Protein AF-A0A843UK05-F1 (afdb_monomer_lite)

Structure (mmCIF, N/CA/C/O backbone):
data_AF-A0A843UK05-F1
#
_entry.id   AF-A0A843UK05-F1
#
loop_
_atom_site.group_PDB
_atom_site.id
_atom_site.type_symbol
_atom_site.label_atom_id
_atom_site.label_alt_id
_atom_site.label_comp_id
_atom_site.label_asym_id
_atom_site.label_entity_id
_atom_site.label_seq_id
_atom_site.pdbx_PDB_ins_code
_atom_site.Cartn_x
_atom_site.Cartn_y
_atom_site.Cartn_z
_atom_site.occupancy
_atom_site.B_iso_or_equiv
_atom_site.auth_seq_id
_atom_site.auth_comp_id
_atom_site.auth_asym_id
_atom_site.auth_atom_id
_atom_site.pdbx_PDB_model_num
ATOM 1 N N . MET A 1 1 ? -60.526 6.766 34.328 1.00 61.69 1 MET A N 1
ATOM 2 C CA . MET A 1 1 ? -59.891 5.497 33.899 1.00 61.69 1 MET A CA 1
ATOM 3 C C . MET A 1 1 ? -59.114 5.640 32.586 1.00 61.69 1 MET A C 1
ATOM 5 O O . MET A 1 1 ? -57.981 5.193 32.553 1.00 61.69 1 MET A O 1
ATOM 9 N N . GLN A 1 2 ? -59.638 6.299 31.538 1.00 71.25 2 GLN A N 1
ATOM 10 C CA . GLN A 1 2 ? -58.939 6.424 30.237 1.00 71.25 2 GLN A CA 1
ATOM 11 C C . GLN A 1 2 ? -57.604 7.203 30.281 1.00 71.25 2 GLN A C 1
ATOM 13 O O . GLN A 1 2 ? -56.647 6.798 29.630 1.00 71.25 2 GLN A O 1
ATOM 18 N N . GLY A 1 3 ? -57.487 8.255 31.102 1.00 76.62 3 GLY A N 1
ATOM 19 C CA . GLY A 1 3 ? -56.251 9.055 31.182 1.00 76.62 3 GLY A CA 1
ATOM 20 C C . GLY A 1 3 ? -55.035 8.316 31.760 1.00 76.62 3 GLY A C 1
ATOM 21 O O . GLY A 1 3 ? -53.903 8.613 31.393 1.00 76.62 3 GLY A O 1
ATOM 22 N N . LEU A 1 4 ? -55.258 7.311 32.615 1.00 78.56 4 LEU A N 1
ATOM 23 C CA . LEU A 1 4 ? -54.174 6.512 33.202 1.00 78.56 4 LEU A CA 1
ATOM 24 C C . LEU A 1 4 ? -53.547 5.565 32.173 1.00 78.56 4 LEU A C 1
ATOM 26 O O . LEU A 1 4 ? -52.334 5.383 32.154 1.00 78.56 4 LEU A O 1
ATOM 30 N N . VAL A 1 5 ? -54.366 5.013 31.275 1.00 84.81 5 VAL A N 1
ATOM 31 C CA . VAL A 1 5 ? -53.900 4.107 30.217 1.00 84.81 5 VAL A CA 1
ATOM 32 C C . VAL A 1 5 ? -53.067 4.869 29.184 1.00 84.81 5 VAL A C 1
ATOM 34 O O . VAL A 1 5 ? -52.026 4.381 28.750 1.00 84.81 5 VAL A O 1
ATOM 37 N N . GLN A 1 6 ? -53.471 6.095 28.844 1.00 82.31 6 GLN A N 1
ATOM 38 C CA . GLN A 1 6 ? -52.724 6.938 27.912 1.00 8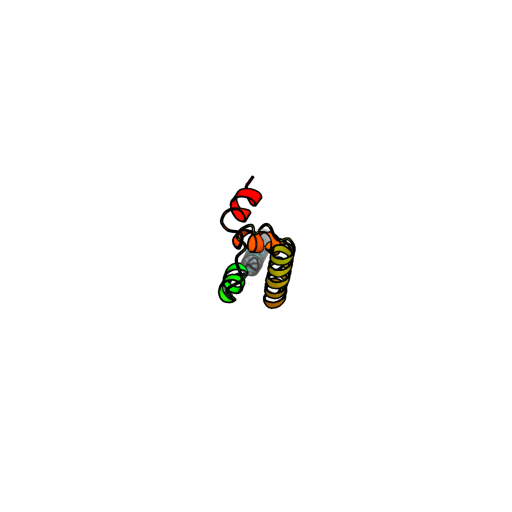2.31 6 GLN A CA 1
ATOM 39 C C . GLN A 1 6 ? -51.384 7.400 28.501 1.00 82.31 6 GLN A C 1
ATOM 41 O O . GLN A 1 6 ? -50.373 7.382 27.804 1.00 82.31 6 GLN A O 1
ATOM 46 N N . ALA A 1 7 ? -51.344 7.730 29.796 1.00 85.62 7 ALA A N 1
ATOM 47 C CA . ALA A 1 7 ? -50.099 8.070 30.482 1.00 85.62 7 ALA A CA 1
ATOM 48 C C . ALA A 1 7 ? -49.096 6.900 30.482 1.00 85.62 7 ALA A C 1
ATOM 50 O O . ALA A 1 7 ? -47.922 7.101 30.171 1.00 85.62 7 ALA A O 1
ATOM 51 N N . MET A 1 8 ? -49.558 5.672 30.747 1.00 89.19 8 MET A N 1
ATOM 52 C CA . MET A 1 8 ? -48.701 4.479 30.701 1.00 89.19 8 MET A CA 1
ATOM 53 C C . MET A 1 8 ? -48.180 4.182 29.291 1.00 89.19 8 MET A C 1
ATOM 55 O O . MET A 1 8 ? -47.010 3.833 29.134 1.00 89.19 8 MET A O 1
ATOM 59 N N . GLN A 1 9 ? -49.015 4.353 28.260 1.00 85.94 9 GLN A N 1
ATOM 60 C CA . GLN A 1 9 ? -48.582 4.192 26.870 1.00 85.94 9 GLN A CA 1
ATOM 61 C C . GLN A 1 9 ? -47.497 5.212 26.511 1.00 85.94 9 GLN A C 1
ATOM 63 O O . GLN A 1 9 ? -46.464 4.833 25.966 1.00 85.94 9 GLN A O 1
ATOM 68 N N . THR A 1 10 ? -47.673 6.488 26.857 1.00 89.38 10 THR A N 1
ATOM 69 C CA . THR A 1 10 ? -46.661 7.526 26.597 1.00 89.38 10 THR A CA 1
ATOM 70 C C . THR A 1 10 ? -45.348 7.247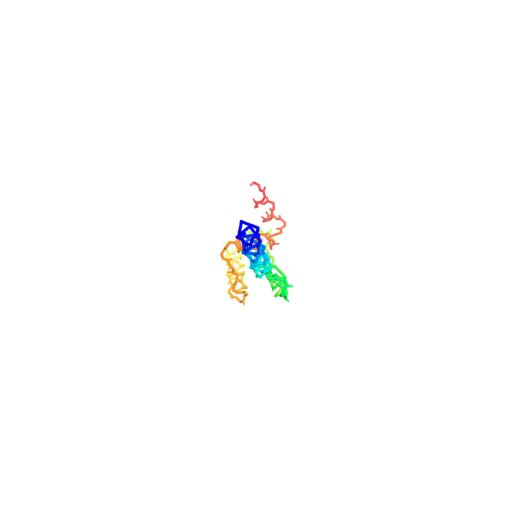 27.332 1.00 89.38 10 THR A C 1
ATOM 72 O O . THR A 1 10 ? -44.268 7.452 26.771 1.00 89.38 10 THR A O 1
ATOM 75 N N . GLN A 1 11 ? -45.417 6.723 28.559 1.00 91.19 11 GLN A N 1
ATOM 76 C CA . GLN A 1 11 ? -44.229 6.363 29.330 1.00 91.19 11 GLN A CA 1
ATOM 77 C C . GLN A 1 11 ? -43.460 5.195 28.691 1.00 91.19 11 GLN A C 1
ATOM 79 O O . GLN A 1 11 ? -42.239 5.276 28.560 1.00 91.19 11 GLN A O 1
ATOM 84 N N . ALA A 1 12 ? -44.158 4.151 28.235 1.00 90.50 12 ALA A N 1
ATOM 85 C CA . ALA A 1 12 ? -43.535 2.997 27.585 1.00 90.50 12 ALA A CA 1
ATOM 86 C C . ALA A 1 12 ? -42.824 3.376 26.272 1.00 90.50 12 ALA A C 1
ATOM 88 O O . ALA A 1 12 ? -41.686 2.968 26.046 1.00 90.50 12 ALA A O 1
ATOM 89 N N . HIS A 1 13 ? -43.452 4.211 25.435 1.00 90.06 13 HIS A N 1
ATOM 90 C CA . HIS A 1 13 ? -42.833 4.681 24.190 1.00 90.06 13 HIS A CA 1
ATOM 91 C C . HIS A 1 13 ? -41.602 5.557 24.450 1.00 90.06 13 HIS A C 1
ATOM 93 O O . HIS A 1 13 ? -40.580 5.391 23.789 1.00 90.06 13 HIS A O 1
ATOM 99 N N . THR A 1 14 ? -41.674 6.455 25.439 1.00 91.81 14 THR A N 1
ATOM 100 C CA . THR A 1 14 ? -40.534 7.308 25.816 1.00 91.81 14 THR A CA 1
ATOM 101 C C . THR A 1 14 ? -39.359 6.470 26.323 1.00 91.81 14 THR A C 1
ATOM 103 O O . THR A 1 14 ? -38.214 6.736 25.965 1.00 91.81 14 THR A O 1
ATOM 106 N N . GLN A 1 15 ? -39.630 5.426 27.113 1.00 91.38 15 GLN A N 1
ATOM 107 C CA . GLN A 1 15 ? -38.592 4.525 27.612 1.00 91.38 15 GLN A CA 1
ATOM 108 C C . GLN A 1 15 ? -37.928 3.728 26.481 1.00 91.38 15 GLN A C 1
ATOM 110 O O . GLN A 1 15 ? -36.702 3.658 26.432 1.00 91.38 15 GLN A O 1
ATOM 115 N N . ALA A 1 16 ? -38.716 3.194 25.542 1.00 91.50 16 ALA A N 1
ATOM 116 C CA . ALA A 1 16 ? -38.189 2.480 24.380 1.00 91.50 16 ALA A CA 1
ATOM 117 C C . ALA A 1 16 ? -37.327 3.386 23.481 1.00 91.50 16 ALA A C 1
ATOM 119 O O . ALA A 1 16 ? -36.255 2.977 23.038 1.00 91.50 16 ALA A O 1
ATOM 120 N N . ALA A 1 17 ? -37.751 4.634 23.255 1.00 90.56 17 ALA A N 1
ATOM 121 C CA . ALA A 1 17 ? -36.988 5.602 22.468 1.00 90.56 17 ALA A CA 1
ATOM 122 C C . ALA A 1 17 ? -35.649 5.971 23.132 1.00 90.56 17 ALA A C 1
ATOM 124 O O . ALA A 1 17 ? -34.622 6.046 22.456 1.00 90.56 17 ALA A O 1
ATOM 125 N N . LEU A 1 18 ? -35.643 6.146 24.458 1.00 91.88 18 LEU A N 1
ATOM 126 C CA . LEU A 1 18 ? -34.428 6.459 25.209 1.00 91.88 18 LEU A CA 1
ATOM 127 C C . LEU A 1 18 ? -33.429 5.292 25.183 1.00 91.88 18 LEU A C 1
ATOM 129 O O . LEU A 1 18 ? -32.227 5.510 25.040 1.00 91.88 18 LEU A O 1
ATOM 133 N N . GLN A 1 19 ? -33.928 4.055 25.270 1.00 89.56 19 GLN A N 1
ATOM 134 C CA . GLN A 1 19 ? -33.106 2.851 25.175 1.00 89.56 19 GLN A CA 1
ATOM 135 C C . GLN A 1 19 ? -32.496 2.693 23.776 1.00 89.56 19 GLN A C 1
ATOM 137 O O . GLN A 1 19 ? -31.282 2.538 23.666 1.00 89.56 19 GLN A O 1
ATOM 142 N N . ALA A 1 20 ? -33.289 2.882 22.717 1.00 87.06 20 ALA A N 1
ATOM 143 C CA . ALA A 1 20 ? -32.788 2.862 21.343 1.00 87.06 20 ALA A CA 1
ATOM 144 C C . ALA A 1 20 ? -31.723 3.949 21.085 1.00 87.06 20 ALA A C 1
ATOM 146 O O . ALA A 1 20 ? -30.758 3.710 20.362 1.00 87.06 20 ALA A O 1
ATOM 147 N N . GLN A 1 21 ? -31.847 5.135 21.698 1.00 86.06 21 GLN A N 1
ATOM 148 C CA . GLN A 1 21 ? -30.820 6.182 21.610 1.00 86.06 21 GLN A CA 1
ATOM 149 C C . GLN A 1 21 ? -29.521 5.834 22.351 1.00 86.06 21 GLN A C 1
ATOM 151 O O . GLN A 1 21 ? -28.455 6.268 21.912 1.00 86.06 21 GLN A O 1
ATOM 156 N N . LEU A 1 22 ? -29.587 5.094 23.462 1.00 84.38 22 LEU A N 1
ATOM 157 C CA . LEU A 1 22 ? -28.401 4.597 24.172 1.00 84.38 22 LEU A CA 1
ATOM 158 C C . LEU A 1 22 ? -27.692 3.516 23.353 1.00 84.38 22 LEU A C 1
ATOM 160 O O . LEU A 1 22 ? -26.473 3.557 23.219 1.00 84.38 22 LEU A O 1
ATOM 164 N N . GLU A 1 23 ? -28.452 2.596 22.760 1.00 80.81 23 GLU A N 1
ATOM 165 C CA . GLU A 1 23 ? -27.926 1.544 21.885 1.00 80.81 23 GLU A CA 1
ATOM 166 C C . GLU A 1 23 ? -27.304 2.136 20.613 1.00 80.81 23 GLU A C 1
ATOM 168 O O . GLU A 1 23 ? -26.195 1.763 20.244 1.00 80.81 23 GLU A O 1
ATOM 173 N N . ALA A 1 24 ? -27.943 3.135 19.994 1.00 75.31 24 ALA A N 1
ATOM 174 C CA . ALA A 1 24 ? -27.397 3.839 18.833 1.00 75.31 24 ALA A CA 1
ATOM 175 C C . ALA A 1 24 ? -26.109 4.626 19.148 1.00 75.31 24 ALA A C 1
ATOM 177 O O . ALA A 1 24 ? -25.243 4.742 18.285 1.00 75.31 24 ALA A O 1
ATOM 178 N N . GLN A 1 25 ? -25.964 5.151 20.371 1.00 67.12 25 GLN A N 1
ATOM 179 C CA . GLN A 1 25 ? -24.727 5.802 20.828 1.00 67.12 25 GLN A CA 1
ATOM 180 C C . GLN A 1 25 ? -23.637 4.797 21.222 1.00 67.12 25 GLN A C 1
ATOM 182 O O . GLN A 1 25 ? -22.457 5.071 21.021 1.00 67.12 25 GLN A O 1
ATOM 187 N N . ALA A 1 26 ? -24.012 3.639 21.770 1.00 68.38 26 ALA A N 1
ATOM 188 C CA . ALA A 1 26 ? -23.084 2.548 22.065 1.00 68.38 26 ALA A CA 1
ATOM 189 C C . ALA A 1 26 ? -22.570 1.875 20.782 1.00 68.38 26 ALA A C 1
ATOM 191 O O . ALA A 1 26 ? -21.440 1.390 20.742 1.00 68.38 26 ALA A O 1
ATOM 192 N N . GLN A 1 27 ? -23.370 1.908 19.717 1.00 60.53 27 GLN A N 1
ATOM 193 C CA . GLN A 1 27 ? -23.002 1.484 18.376 1.00 60.53 27 GLN A CA 1
ATOM 194 C C . GLN A 1 27 ? -22.227 2.590 17.642 1.00 60.53 27 GLN A C 1
ATOM 196 O O . GLN A 1 27 ? -22.565 2.976 16.523 1.00 60.53 27 GLN A O 1
ATOM 201 N N . VAL A 1 28 ? -21.155 3.102 18.251 1.00 58.69 28 VAL A N 1
ATOM 202 C CA . VAL A 1 28 ? -20.110 3.742 17.448 1.00 58.69 28 VAL A CA 1
ATOM 203 C C . VAL A 1 28 ? -19.596 2.673 16.479 1.00 58.69 28 VAL A C 1
ATOM 205 O O . VAL A 1 28 ? -19.197 1.596 16.936 1.00 58.69 28 VAL A O 1
ATOM 208 N N . PRO A 1 29 ? -19.626 2.888 15.148 1.00 52.47 29 PRO A N 1
ATOM 209 C CA . PRO A 1 29 ? -18.904 1.994 14.263 1.00 52.47 29 PRO A CA 1
ATOM 210 C C . PRO A 1 29 ? -17.470 1.980 14.776 1.00 52.47 29 PRO A C 1
ATOM 212 O O . PRO A 1 29 ? -16.897 3.043 15.020 1.00 52.47 29 PRO A O 1
ATOM 215 N N . ALA A 1 30 ? -16.939 0.782 15.019 1.00 53.19 30 ALA A N 1
ATOM 216 C CA . ALA A 1 30 ? -15.566 0.548 15.431 1.00 53.19 30 ALA A CA 1
ATOM 217 C C . ALA A 1 30 ? -14.623 1.025 14.317 1.00 53.19 30 ALA A C 1
ATOM 219 O O . ALA A 1 30 ? -14.063 0.251 13.553 1.00 53.19 30 ALA A O 1
ATOM 220 N N . GLN A 1 31 ? -14.520 2.333 14.161 1.00 55.19 31 GLN A N 1
ATOM 221 C CA . GLN A 1 31 ? -13.480 2.989 13.421 1.00 55.19 31 GLN A CA 1
ATOM 222 C C . GLN A 1 31 ? -12.380 3.182 14.459 1.00 55.19 31 GLN A C 1
ATOM 224 O O . GLN A 1 31 ? -12.535 3.937 15.421 1.00 55.19 31 GLN A O 1
ATOM 229 N N . ASP A 1 32 ? -11.334 2.386 14.303 1.00 51.97 32 ASP A N 1
ATOM 230 C CA . ASP A 1 32 ? -10.081 2.408 15.045 1.00 51.97 32 ASP A CA 1
ATOM 231 C C . ASP A 1 32 ? -9.505 3.840 15.087 1.00 51.97 32 ASP A C 1
ATOM 233 O O . ASP A 1 32 ? -8.800 4.261 14.182 1.00 51.97 32 ASP A O 1
ATOM 237 N N . HIS A 1 33 ? -9.856 4.636 16.103 1.00 56.69 33 HIS A N 1
ATOM 238 C CA . HIS A 1 33 ? -9.384 6.026 16.253 1.00 56.69 33 HIS A CA 1
ATOM 239 C C . HIS A 1 33 ? -8.414 6.209 17.431 1.00 56.69 33 HIS A C 1
ATOM 241 O O . HIS A 1 33 ? -8.177 7.328 17.880 1.00 56.69 33 HIS A O 1
ATOM 247 N N . GLY A 1 34 ? -7.849 5.120 17.959 1.00 61.97 34 GLY A N 1
ATOM 248 C CA . GLY A 1 34 ? -6.838 5.179 19.023 1.00 61.97 34 GLY A CA 1
ATOM 249 C C . GLY A 1 34 ? -5.423 4.797 18.580 1.00 61.97 34 GLY A C 1
ATOM 250 O O . GLY A 1 34 ? -4.465 5.099 19.291 1.00 61.97 34 GLY A O 1
ATOM 251 N N . GLY A 1 35 ? -5.282 4.115 17.439 1.00 72.12 35 GLY A N 1
ATOM 252 C CA . GLY A 1 35 ? -4.022 3.562 16.947 1.00 72.12 35 GLY A CA 1
ATOM 253 C C . GLY A 1 35 ? -3.536 4.218 15.650 1.00 72.12 35 GLY A C 1
ATOM 254 O O . GLY A 1 35 ? -4.322 4.833 14.935 1.00 72.12 35 GLY A O 1
ATOM 255 N N . PRO A 1 36 ? -2.233 4.103 15.326 1.00 81.12 36 PRO A N 1
ATOM 256 C CA . PRO A 1 36 ? -1.724 4.518 14.024 1.00 81.12 36 PRO A CA 1
ATOM 257 C C . PRO A 1 36 ? -2.331 3.640 12.926 1.00 81.12 36 PRO A C 1
ATOM 259 O O . PRO A 1 36 ? -2.291 2.409 13.022 1.00 81.12 36 PRO A O 1
ATOM 262 N N . SER A 1 37 ? -2.814 4.275 11.863 1.00 90.44 37 SER A N 1
ATOM 263 C CA . SER A 1 37 ? -3.371 3.622 10.677 1.00 90.44 37 SER A CA 1
ATOM 264 C C . SER A 1 37 ? -2.402 2.609 10.054 1.00 90.44 37 SER A C 1
ATOM 266 O O . SER A 1 37 ? -1.180 2.665 10.251 1.00 90.44 37 SER A O 1
ATOM 268 N N . THR A 1 38 ? -2.922 1.690 9.233 1.00 92.12 38 THR A N 1
ATOM 269 C CA . THR A 1 38 ? -2.102 0.726 8.477 1.00 92.12 38 THR A CA 1
ATOM 270 C C . THR A 1 38 ? -1.000 1.430 7.676 1.00 92.12 38 THR A C 1
ATOM 272 O O . THR A 1 38 ? 0.152 0.995 7.713 1.00 92.12 38 THR A O 1
ATOM 275 N N . MET A 1 39 ? -1.314 2.565 7.042 1.00 93.25 39 MET A N 1
ATOM 276 C CA . MET A 1 39 ? -0.352 3.396 6.309 1.00 93.25 39 MET A CA 1
ATOM 277 C C . MET A 1 39 ? 0.746 3.967 7.218 1.00 93.25 39 MET A C 1
ATOM 279 O O . MET A 1 39 ? 1.927 3.896 6.881 1.00 93.25 39 MET A O 1
ATOM 283 N N . GLU A 1 40 ? 0.398 4.517 8.383 1.00 93.44 40 GLU A N 1
ATOM 284 C CA . GLU A 1 40 ? 1.391 5.057 9.324 1.00 93.44 40 GLU A CA 1
ATOM 285 C C . GLU A 1 40 ? 2.312 3.962 9.867 1.00 93.44 40 GLU A C 1
ATOM 287 O O . GLU A 1 40 ? 3.531 4.142 9.949 1.00 93.44 40 GLU A O 1
ATOM 292 N N . ARG A 1 41 ? 1.748 2.792 10.187 1.00 93.88 41 ARG A N 1
ATOM 293 C CA . ARG A 1 41 ? 2.516 1.616 10.612 1.00 93.88 41 ARG A CA 1
ATOM 294 C C . ARG A 1 41 ? 3.450 1.136 9.505 1.00 93.88 41 ARG A C 1
ATOM 296 O O . ARG A 1 41 ? 4.597 0.810 9.800 1.00 93.88 41 ARG A O 1
ATOM 303 N N . PHE A 1 42 ? 2.979 1.133 8.258 1.00 94.50 42 PHE A N 1
ATOM 304 C CA . PHE A 1 42 ? 3.767 0.780 7.082 1.00 94.50 42 PHE A CA 1
ATOM 305 C C . PHE A 1 42 ? 4.938 1.747 6.878 1.00 94.50 42 PHE A C 1
ATOM 307 O O . PHE A 1 42 ? 6.088 1.316 6.890 1.00 94.50 42 PHE A O 1
ATOM 314 N N . LYS A 1 43 ? 4.676 3.058 6.813 1.00 92.94 43 LYS A N 1
ATOM 315 C CA . LYS A 1 43 ? 5.706 4.099 6.639 1.00 92.94 43 LYS A CA 1
ATOM 316 C C . LYS A 1 43 ? 6.763 4.094 7.738 1.00 92.94 43 LYS A C 1
ATOM 318 O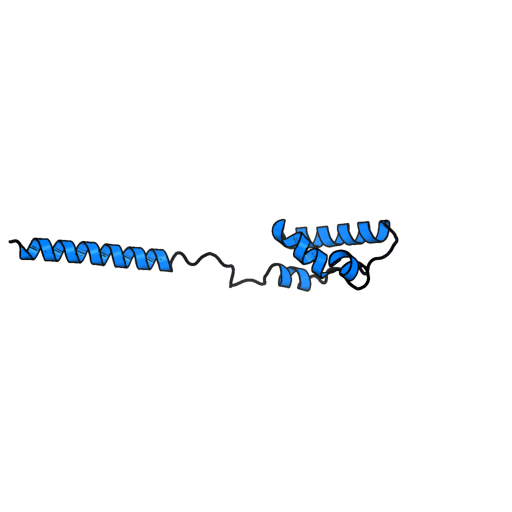 O . LYS A 1 43 ? 7.939 4.297 7.449 1.00 92.94 43 LYS A O 1
ATOM 323 N N . ARG A 1 44 ? 6.376 3.822 8.988 1.00 94.56 44 ARG A N 1
ATOM 324 C CA . ARG A 1 44 ? 7.311 3.754 10.123 1.00 94.56 44 ARG A CA 1
ATOM 325 C C . ARG A 1 44 ? 8.362 2.650 9.978 1.00 94.56 44 ARG A C 1
ATOM 327 O O . ARG A 1 44 ? 9.420 2.752 10.588 1.00 94.56 44 ARG A O 1
ATOM 334 N N . MET A 1 45 ? 8.093 1.616 9.181 1.00 93.12 45 MET A N 1
ATOM 335 C CA . MET A 1 45 ? 9.072 0.565 8.893 1.00 93.12 45 MET A CA 1
ATOM 336 C C . MET A 1 45 ? 10.033 0.918 7.751 1.00 93.12 45 MET A C 1
ATOM 338 O O . MET A 1 45 ? 10.934 0.130 7.483 1.00 93.12 45 MET A O 1
ATOM 342 N N . LEU A 1 46 ? 9.855 2.076 7.102 1.00 94.12 46 LEU A N 1
ATOM 343 C CA . LEU A 1 46 ? 10.670 2.543 5.975 1.00 94.12 46 LEU A CA 1
ATOM 344 C C . LEU A 1 46 ? 10.786 1.488 4.855 1.00 94.12 46 LEU A C 1
ATOM 346 O O . LEU A 1 46 ? 11.888 1.030 4.545 1.00 94.12 46 LEU A O 1
ATOM 350 N N . PRO A 1 47 ? 9.654 1.069 4.261 1.00 95.12 47 PRO A N 1
ATOM 351 C CA . PRO A 1 47 ? 9.651 0.095 3.176 1.00 95.12 47 PRO A CA 1
ATOM 352 C C . PRO A 1 47 ? 10.479 0.596 1.978 1.00 95.12 47 PRO A C 1
ATOM 354 O O . PRO A 1 47 ? 10.560 1.805 1.745 1.00 95.12 47 PRO A O 1
ATOM 357 N N . PRO A 1 48 ? 11.093 -0.311 1.197 1.00 96.75 48 PRO A N 1
ATOM 358 C CA . PRO A 1 48 ? 11.873 0.064 0.025 1.00 96.75 48 PRO A CA 1
ATOM 359 C C . PRO A 1 48 ? 10.968 0.579 -1.099 1.00 96.75 48 PRO A C 1
ATOM 361 O O . PRO A 1 48 ? 9.884 0.043 -1.335 1.00 96.75 48 PRO A O 1
ATOM 364 N N . SER A 1 49 ? 11.432 1.590 -1.830 1.00 97.00 49 SER A N 1
ATOM 365 C CA . SER A 1 49 ? 10.795 2.025 -3.073 1.00 97.00 49 SER A CA 1
ATOM 366 C C . SER A 1 49 ? 11.262 1.198 -4.272 1.00 97.00 49 SER A C 1
ATOM 368 O O . SER A 1 49 ? 12.335 0.596 -4.238 1.00 97.00 49 SER A O 1
ATOM 370 N N . PHE A 1 50 ? 10.457 1.186 -5.335 1.00 97.94 50 PHE A N 1
ATOM 371 C CA . PHE A 1 50 ? 10.806 0.599 -6.631 1.00 97.94 50 PHE A CA 1
ATOM 372 C C . PHE A 1 50 ? 10.643 1.645 -7.725 1.00 97.94 50 PHE A C 1
ATOM 374 O O . PHE A 1 50 ? 9.607 2.305 -7.804 1.00 97.94 50 PHE A O 1
ATOM 381 N N . LYS A 1 51 ? 11.671 1.822 -8.554 1.00 97.75 51 LYS A N 1
ATOM 382 C CA . LYS A 1 51 ? 11.737 2.896 -9.555 1.00 97.75 51 LYS A CA 1
ATOM 383 C C . LYS A 1 51 ? 11.375 2.428 -10.963 1.00 97.75 51 LYS A C 1
ATOM 385 O O . LYS A 1 51 ? 11.235 3.253 -11.865 1.00 97.75 51 LYS A O 1
ATOM 390 N N . GLY A 1 52 ? 11.223 1.120 -11.163 1.00 95.38 52 GLY A N 1
ATOM 391 C CA . GLY A 1 52 ? 10.940 0.511 -12.464 1.00 95.38 52 GLY A CA 1
ATOM 392 C C . GLY A 1 52 ? 12.189 -0.050 -13.135 1.00 95.38 52 GLY A C 1
ATOM 393 O O . GLY A 1 52 ? 12.374 0.105 -14.344 1.00 95.38 52 GLY A O 1
ATOM 394 N N . GLU A 1 53 ? 13.064 -0.658 -12.338 1.00 96.25 53 GLU A N 1
ATOM 395 C CA . GLU A 1 53 ? 14.260 -1.366 -12.763 1.00 96.25 53 GLU A CA 1
ATOM 396 C C . GLU A 1 53 ? 13.884 -2.474 -13.753 1.00 96.25 53 GLU A C 1
ATOM 398 O O . GLU A 1 53 ? 12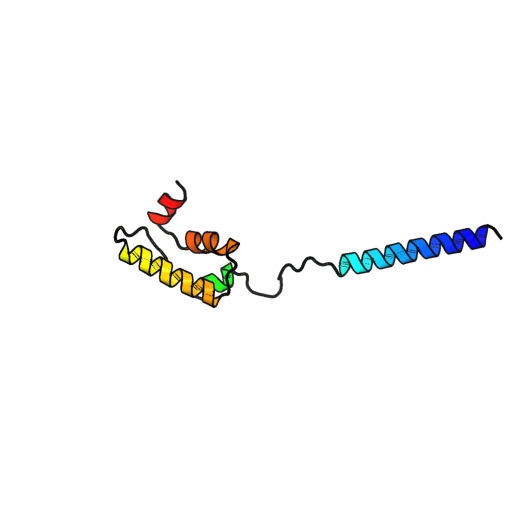.940 -3.232 -13.538 1.00 96.25 53 GLU A O 1
ATOM 403 N N . SER A 1 54 ? 14.630 -2.576 -14.854 1.00 92.44 54 SER A N 1
ATOM 404 C CA . SER A 1 54 ? 14.334 -3.533 -15.926 1.00 92.44 54 SER A CA 1
ATOM 405 C C . SER A 1 54 ? 14.742 -4.971 -15.603 1.00 92.44 54 SER A C 1
ATOM 407 O O . SER A 1 54 ? 14.376 -5.878 -16.344 1.00 92.44 54 SER A O 1
ATOM 409 N N . ASP A 1 55 ? 15.536 -5.179 -14.550 1.00 96.19 55 ASP A N 1
ATOM 410 C CA . ASP A 1 55 ? 15.945 -6.507 -14.096 1.00 96.19 55 ASP A CA 1
ATOM 411 C C . ASP A 1 55 ? 14.788 -7.180 -13.330 1.00 96.19 55 ASP A C 1
ATOM 413 O O . ASP A 1 55 ? 14.408 -6.700 -12.253 1.00 96.19 55 ASP A O 1
ATOM 417 N N . PRO A 1 56 ? 14.249 -8.311 -13.824 1.00 94.06 56 PRO A N 1
ATOM 418 C CA . PRO A 1 56 ? 13.182 -9.040 -13.144 1.00 94.06 56 PRO A CA 1
ATOM 419 C C . PRO A 1 56 ? 13.550 -9.486 -11.724 1.00 94.06 56 PRO A C 1
ATOM 421 O O . PRO A 1 56 ? 12.677 -9.569 -10.862 1.00 94.06 56 PRO A O 1
ATOM 424 N N . LEU A 1 57 ? 14.831 -9.754 -11.444 1.00 96.94 57 LEU A N 1
ATOM 425 C CA . LEU A 1 57 ? 15.278 -10.172 -10.114 1.00 96.94 57 LEU A CA 1
ATOM 426 C C . LEU A 1 57 ? 15.164 -9.041 -9.091 1.00 96.94 57 LEU A C 1
ATOM 428 O O . LEU A 1 57 ? 14.840 -9.302 -7.930 1.00 96.94 57 LEU A O 1
ATOM 432 N N . LEU A 1 58 ? 15.394 -7.794 -9.509 1.00 95.81 58 LEU A N 1
ATOM 433 C CA . LEU A 1 58 ? 15.221 -6.627 -8.644 1.00 95.81 58 LEU A CA 1
ATOM 434 C C . LEU A 1 58 ? 13.742 -6.404 -8.323 1.00 95.81 58 LEU A C 1
ATOM 436 O O . LEU A 1 58 ? 13.406 -6.199 -7.156 1.00 95.81 58 LEU A O 1
ATOM 440 N N . ALA A 1 59 ? 12.862 -6.544 -9.318 1.00 95.56 59 ALA A N 1
ATOM 441 C CA . ALA A 1 59 ? 11.417 -6.461 -9.118 1.00 95.56 59 ALA A CA 1
ATOM 442 C C . ALA A 1 59 ? 10.900 -7.557 -8.164 1.00 95.56 59 ALA A C 1
ATOM 444 O O . ALA A 1 59 ? 10.188 -7.264 -7.201 1.00 95.56 59 ALA A O 1
ATOM 445 N N . GLU A 1 60 ? 11.313 -8.814 -8.364 1.00 96.88 60 GLU A N 1
ATOM 446 C CA . GLU A 1 60 ? 10.941 -9.927 -7.478 1.00 96.88 60 GLU A CA 1
ATOM 447 C C . GLU A 1 60 ? 11.515 -9.763 -6.066 1.00 96.88 60 GLU A C 1
ATOM 449 O O . GLU A 1 60 ? 10.852 -10.071 -5.070 1.00 96.88 60 GLU A O 1
ATOM 454 N N . SER A 1 61 ? 12.742 -9.249 -5.947 1.00 97.69 61 SER A N 1
ATOM 455 C CA . SER A 1 61 ? 13.339 -8.961 -4.646 1.00 97.69 61 SER A CA 1
ATOM 456 C C . SER A 1 61 ? 12.575 -7.862 -3.911 1.00 97.69 61 SER A C 1
ATOM 458 O O . SER A 1 61 ? 12.245 -8.048 -2.740 1.00 97.69 61 SER A O 1
ATOM 460 N N . TRP A 1 62 ? 12.235 -6.763 -4.590 1.00 97.69 62 TRP A N 1
ATOM 461 C CA . TRP A 1 62 ? 11.427 -5.688 -4.018 1.00 97.69 62 TRP A CA 1
ATOM 462 C C . TRP A 1 62 ? 10.062 -6.199 -3.549 1.00 97.69 62 TRP A C 1
ATOM 464 O O . TRP A 1 62 ? 9.698 -6.005 -2.388 1.00 97.69 62 TRP A O 1
ATOM 474 N N . LYS A 1 63 ? 9.350 -6.947 -4.400 1.00 97.00 63 LYS A N 1
ATOM 475 C CA . LYS A 1 63 ? 8.058 -7.556 -4.060 1.00 97.00 63 LYS A CA 1
ATOM 476 C C . LYS A 1 63 ? 8.161 -8.439 -2.815 1.00 97.00 63 LYS A C 1
ATOM 478 O O . LYS A 1 63 ? 7.355 -8.314 -1.896 1.00 97.00 63 LYS A O 1
ATOM 483 N N . ARG A 1 64 ? 9.174 -9.311 -2.744 1.00 97.94 64 ARG A N 1
ATOM 484 C CA . ARG A 1 64 ? 9.396 -10.186 -1.582 1.00 97.94 64 ARG A CA 1
ATOM 485 C C . ARG A 1 64 ? 9.668 -9.394 -0.303 1.00 97.94 64 ARG A C 1
ATOM 487 O O . ARG A 1 64 ? 9.208 -9.813 0.760 1.00 97.94 64 ARG A O 1
ATOM 494 N N . GLU A 1 65 ? 10.414 -8.294 -0.381 1.00 97.44 65 GLU A N 1
ATOM 495 C CA . GLU A 1 65 ? 10.635 -7.418 0.773 1.00 97.44 65 GLU A CA 1
ATOM 496 C C . GLU A 1 65 ? 9.332 -6.737 1.207 1.00 97.44 65 GLU A C 1
ATOM 498 O O . GLU A 1 65 ? 8.971 -6.837 2.378 1.00 97.44 65 GLU A O 1
ATOM 503 N N . ILE A 1 66 ? 8.563 -6.154 0.282 1.00 97.19 66 ILE A N 1
ATOM 504 C CA . ILE A 1 66 ? 7.252 -5.542 0.565 1.00 97.19 66 ILE A CA 1
ATOM 505 C C . ILE A 1 66 ? 6.286 -6.531 1.244 1.00 97.19 66 ILE A C 1
ATOM 507 O O . ILE A 1 66 ? 5.668 -6.202 2.259 1.00 97.19 66 ILE A O 1
ATOM 511 N N . GLU A 1 67 ? 6.240 -7.786 0.793 1.00 97.31 67 GLU A N 1
ATOM 512 C CA . GLU A 1 67 ? 5.434 -8.849 1.418 1.00 97.31 67 GLU A CA 1
ATOM 513 C C . GLU A 1 67 ? 5.867 -9.194 2.857 1.00 97.31 67 GLU A C 1
ATOM 515 O O . GLU A 1 67 ? 5.068 -9.670 3.674 1.00 97.31 67 GLU A O 1
ATOM 520 N N . LYS A 1 68 ? 7.136 -8.976 3.229 1.00 97.50 68 LYS A N 1
ATOM 521 C CA . LYS A 1 68 ? 7.564 -9.101 4.635 1.00 97.50 68 LYS A CA 1
ATOM 522 C C . LYS A 1 68 ? 6.973 -7.978 5.481 1.00 97.50 68 LYS A C 1
ATOM 524 O O . LYS A 1 68 ? 6.492 -8.257 6.579 1.00 97.50 68 LYS A O 1
ATOM 529 N N . PHE A 1 69 ? 6.957 -6.748 4.970 1.00 95.06 69 PHE A N 1
ATOM 530 C CA . PHE A 1 69 ? 6.369 -5.609 5.673 1.00 95.06 69 PHE A CA 1
ATOM 531 C C . PHE A 1 69 ? 4.865 -5.802 5.880 1.00 95.06 69 PHE A C 1
ATOM 533 O O . PHE A 1 69 ? 4.395 -5.647 7.006 1.00 95.06 69 PHE A O 1
ATOM 540 N N . PHE A 1 70 ? 4.121 -6.247 4.861 1.00 95.94 70 PHE A N 1
ATOM 541 C CA . PHE A 1 70 ? 2.691 -6.551 5.004 1.00 95.94 70 PHE A CA 1
ATOM 542 C C . PHE A 1 70 ? 2.409 -7.577 6.096 1.00 95.94 70 PHE A C 1
ATOM 544 O O 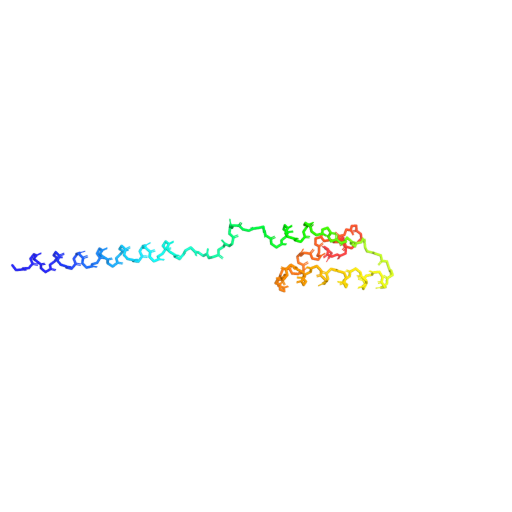. PHE A 1 70 ? 1.522 -7.366 6.925 1.00 95.94 70 PHE A O 1
ATOM 551 N N . ARG A 1 71 ? 3.203 -8.650 6.163 1.00 96.12 71 ARG A N 1
ATOM 552 C CA . ARG A 1 71 ? 3.086 -9.642 7.239 1.00 96.12 71 ARG A CA 1
ATOM 553 C C . ARG A 1 71 ? 3.425 -9.058 8.608 1.00 96.12 71 ARG A C 1
ATOM 555 O O . ARG A 1 71 ? 2.703 -9.329 9.565 1.00 96.12 71 ARG A O 1
ATOM 562 N N . ALA A 1 72 ? 4.465 -8.228 8.703 1.00 94.56 72 ALA A N 1
ATOM 563 C CA . ALA A 1 72 ? 4.878 -7.599 9.957 1.00 94.56 72 ALA A CA 1
ATOM 564 C C . ALA A 1 72 ? 3.785 -6.690 10.544 1.00 94.56 72 ALA A C 1
ATOM 566 O O . ALA A 1 72 ? 3.542 -6.721 11.751 1.00 94.56 72 ALA A O 1
ATOM 567 N N . ILE A 1 73 ? 3.073 -5.932 9.701 1.00 93.94 73 ILE A N 1
ATOM 568 C CA . ILE A 1 73 ? 1.958 -5.088 10.156 1.00 93.94 73 ILE A CA 1
ATOM 569 C C . ILE A 1 73 ? 0.604 -5.791 10.147 1.00 93.94 73 ILE A C 1
ATOM 571 O O . ILE A 1 73 ? -0.379 -5.166 10.539 1.00 93.94 73 ILE A O 1
ATOM 575 N N . ARG A 1 74 ? 0.524 -7.073 9.770 1.00 93.44 74 ARG A N 1
ATOM 576 C CA . ARG A 1 74 ? -0.756 -7.777 9.579 1.00 93.44 74 ARG A CA 1
ATOM 577 C C . ARG A 1 74 ? -1.701 -6.977 8.669 1.00 93.44 74 ARG A C 1
ATOM 579 O O . ARG A 1 74 ? -2.849 -6.735 9.021 1.00 93.44 74 ARG A O 1
ATOM 586 N N . CYS A 1 75 ? -1.167 -6.505 7.543 1.00 93.25 75 CYS A N 1
ATOM 587 C CA . CYS A 1 75 ? -1.913 -5.755 6.537 1.00 93.25 75 CYS A CA 1
ATOM 588 C C . CYS A 1 75 ? -3.061 -6.608 5.989 1.00 93.25 75 CYS A C 1
ATOM 590 O O . CYS A 1 75 ? -2.824 -7.756 5.600 1.00 93.25 75 CYS A O 1
ATOM 592 N N . ALA A 1 76 ? -4.267 -6.043 5.932 1.00 93.81 76 ALA A N 1
ATOM 593 C CA . ALA A 1 76 ? -5.393 -6.665 5.248 1.00 93.81 76 ALA A CA 1
ATOM 594 C C . ALA A 1 76 ? -5.116 -6.743 3.740 1.00 93.81 76 ALA A C 1
ATOM 596 O O . ALA A 1 76 ? -4.420 -5.886 3.193 1.00 93.81 76 ALA A O 1
ATOM 597 N N . ASP A 1 77 ? -5.643 -7.766 3.066 1.00 93.50 77 ASP A N 1
ATOM 598 C CA . ASP A 1 77 ? -5.391 -7.975 1.633 1.00 93.50 77 ASP A CA 1
ATOM 599 C C . ASP A 1 77 ? -5.913 -6.816 0.768 1.00 93.50 77 ASP A C 1
ATOM 601 O O . ASP A 1 77 ? -5.277 -6.466 -0.225 1.00 93.50 77 ASP A O 1
ATOM 605 N N . GLU A 1 78 ? -7.004 -6.170 1.188 1.00 94.12 78 GLU A N 1
ATOM 606 C CA . GLU A 1 78 ? -7.584 -4.984 0.540 1.00 94.12 78 GLU A CA 1
ATOM 607 C C . GLU A 1 78 ? -6.657 -3.756 0.547 1.00 94.12 78 GLU A C 1
ATOM 609 O O . GLU A 1 78 ? -6.669 -2.969 -0.398 1.00 94.12 78 GLU A O 1
ATOM 614 N N . ASP A 1 79 ? -5.788 -3.630 1.555 1.00 93.94 79 ASP A N 1
ATOM 615 C CA . ASP A 1 79 ? -4.866 -2.496 1.702 1.00 93.94 79 ASP A CA 1
ATOM 616 C C . ASP A 1 79 ? -3.536 -2.702 0.957 1.00 93.94 79 ASP A C 1
ATOM 618 O O . ASP A 1 79 ? -2.816 -1.739 0.673 1.00 93.94 79 ASP A O 1
ATOM 622 N N . LYS A 1 80 ? -3.172 -3.954 0.641 1.00 95.69 80 LYS A N 1
ATOM 623 C CA . LYS A 1 80 ? -1.833 -4.301 0.131 1.00 95.69 80 LYS A CA 1
ATOM 624 C C . LYS A 1 80 ? -1.490 -3.586 -1.166 1.00 95.69 80 LYS A C 1
ATOM 626 O O . LYS A 1 80 ? -0.377 -3.084 -1.301 1.00 95.69 80 LYS A O 1
ATOM 631 N N . VAL A 1 81 ? -2.429 -3.537 -2.113 1.00 96.25 81 VAL A N 1
ATOM 632 C CA . VAL A 1 81 ? -2.199 -2.887 -3.411 1.00 96.25 81 VAL A CA 1
ATOM 633 C C . VAL A 1 81 ? -1.928 -1.404 -3.195 1.00 96.25 81 VAL A C 1
ATOM 635 O O . VAL A 1 81 ? -0.879 -0.929 -3.609 1.00 96.25 81 VAL A O 1
ATOM 638 N N . THR A 1 82 ? -2.792 -0.714 -2.449 1.00 96.19 82 THR A N 1
ATOM 639 C CA . THR A 1 82 ? -2.649 0.715 -2.132 1.00 96.19 82 THR A CA 1
ATOM 640 C C . THR A 1 82 ? -1.298 1.039 -1.488 1.00 96.19 82 THR A C 1
ATOM 642 O O . THR A 1 82 ? -0.654 2.028 -1.839 1.00 96.19 82 THR A O 1
ATOM 645 N N . LEU A 1 83 ? -0.835 0.203 -0.554 1.00 96.38 83 LEU A N 1
ATOM 646 C CA . LEU A 1 83 ? 0.460 0.392 0.105 1.00 96.38 83 LEU A CA 1
ATOM 647 C C . LEU A 1 83 ? 1.650 0.065 -0.807 1.00 96.38 83 LEU A C 1
ATOM 649 O O . LEU A 1 83 ? 2.655 0.771 -0.763 1.00 96.38 83 LEU A O 1
ATOM 653 N N . ALA A 1 84 ? 1.565 -0.988 -1.626 1.00 97.00 84 ALA A N 1
ATOM 654 C CA . ALA A 1 84 ? 2.626 -1.353 -2.565 1.00 97.00 84 ALA A CA 1
ATOM 655 C C . ALA A 1 84 ? 2.796 -0.284 -3.650 1.00 97.00 84 ALA A C 1
ATOM 657 O O . ALA A 1 84 ? 3.921 0.113 -3.950 1.00 97.00 84 ALA A O 1
ATOM 658 N N . THR A 1 85 ? 1.686 0.214 -4.199 1.00 97.06 85 THR A N 1
ATOM 659 C CA . THR A 1 85 ? 1.691 1.233 -5.255 1.00 97.06 85 THR A CA 1
ATOM 660 C C . THR A 1 85 ? 2.208 2.565 -4.735 1.00 97.06 85 THR A C 1
ATOM 662 O O . THR A 1 85 ? 2.915 3.259 -5.452 1.00 97.06 85 THR A O 1
ATOM 665 N N . TYR A 1 86 ? 1.966 2.880 -3.456 1.00 95.94 86 TYR A N 1
ATOM 666 C CA . TYR A 1 86 ? 2.565 4.040 -2.789 1.00 95.94 86 TYR A CA 1
ATOM 667 C C . TYR A 1 86 ? 4.107 4.009 -2.775 1.00 95.94 86 TYR A C 1
ATOM 669 O O . TYR A 1 86 ? 4.748 5.052 -2.670 1.00 95.94 86 TYR A O 1
ATOM 677 N N . MET A 1 87 ? 4.718 2.825 -2.876 1.00 97.62 87 MET A N 1
ATOM 678 C CA . MET A 1 87 ? 6.175 2.672 -2.907 1.00 97.62 87 MET A CA 1
ATOM 679 C C . MET A 1 87 ? 6.762 2.683 -4.323 1.00 97.62 87 MET A C 1
ATOM 681 O O . MET A 1 87 ? 7.989 2.666 -4.473 1.00 97.62 87 MET A O 1
ATOM 685 N N . LEU A 1 88 ? 5.928 2.756 -5.359 1.00 97.81 88 LEU A N 1
ATOM 686 C CA . LEU A 1 88 ? 6.383 2.927 -6.734 1.00 97.81 88 LEU A CA 1
ATOM 687 C C . LEU A 1 88 ? 6.802 4.376 -6.969 1.00 97.81 88 LEU A C 1
ATOM 689 O O . LEU A 1 88 ? 6.192 5.309 -6.461 1.00 97.81 88 LEU A O 1
ATOM 693 N N . HIS A 1 89 ? 7.887 4.555 -7.707 1.00 96.88 89 HIS A N 1
ATOM 694 C CA . HIS A 1 89 ? 8.435 5.858 -8.053 1.00 96.88 89 HIS A CA 1
ATOM 695 C C . HIS A 1 89 ? 8.859 5.861 -9.522 1.00 96.88 89 HIS A C 1
ATOM 697 O O . HIS A 1 89 ? 9.070 4.809 -10.129 1.00 96.88 89 HIS A O 1
ATOM 703 N N . GLU A 1 90 ? 9.041 7.057 -10.080 1.00 97.06 90 GLU A N 1
ATOM 704 C CA . GLU A 1 90 ? 9.608 7.264 -11.415 1.00 97.06 90 GLU A CA 1
ATOM 705 C C . GLU A 1 90 ? 8.901 6.409 -12.486 1.00 97.06 90 GLU A C 1
ATOM 707 O O . GLU A 1 90 ? 7.701 6.554 -12.708 1.00 97.06 90 GLU A O 1
ATOM 712 N N . ARG A 1 91 ? 9.623 5.507 -13.163 1.00 96.62 91 ARG A N 1
ATOM 713 C CA . ARG A 1 91 ? 9.078 4.725 -14.280 1.00 96.62 91 ARG A CA 1
ATOM 714 C C . ARG A 1 91 ? 7.988 3.762 -13.822 1.00 96.62 91 ARG A C 1
ATOM 716 O O . ARG A 1 91 ? 7.051 3.527 -14.579 1.00 96.62 91 ARG A O 1
ATOM 723 N N . ALA A 1 92 ? 8.117 3.202 -12.620 1.00 97.25 92 ALA A N 1
ATOM 724 C CA . ALA A 1 92 ? 7.124 2.274 -12.090 1.00 97.25 92 ALA A CA 1
ATOM 725 C C . ALA A 1 92 ? 5.807 2.977 -11.741 1.00 97.25 92 ALA A C 1
ATOM 727 O O . ALA A 1 92 ? 4.746 2.432 -12.027 1.00 97.25 92 ALA A O 1
ATOM 728 N N . ASP A 1 93 ? 5.880 4.184 -11.17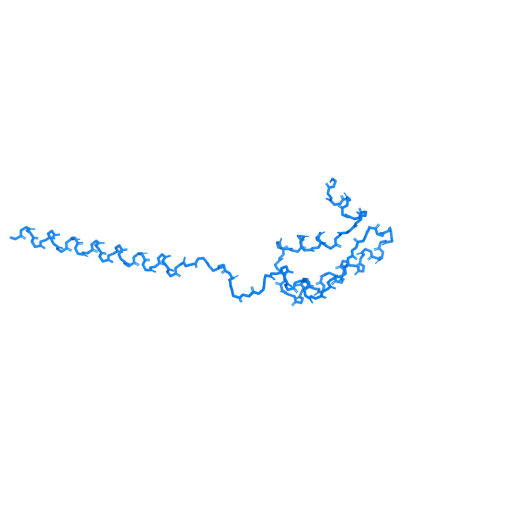5 1.00 97.50 93 ASP A N 1
ATOM 729 C CA . ASP A 1 93 ? 4.698 4.992 -10.849 1.00 97.50 93 ASP A CA 1
ATOM 730 C C . ASP A 1 93 ? 3.953 5.422 -12.122 1.00 97.50 93 ASP A C 1
ATOM 732 O O . ASP A 1 93 ? 2.748 5.214 -12.254 1.00 97.50 93 ASP A O 1
ATOM 736 N N . VAL A 1 94 ? 4.696 5.894 -13.132 1.00 97.12 94 VAL A N 1
ATOM 737 C CA . VAL A 1 94 ? 4.125 6.248 -14.443 1.00 97.12 94 VAL A CA 1
ATOM 738 C C . VAL A 1 94 ? 3.451 5.046 -15.108 1.00 97.12 94 VAL A C 1
ATOM 740 O O . VAL A 1 94 ? 2.343 5.178 -15.622 1.00 97.12 94 VAL A O 1
ATOM 743 N N . TRP A 1 95 ? 4.095 3.873 -15.097 1.00 95.38 95 TRP A N 1
ATOM 744 C CA . TRP A 1 95 ? 3.523 2.655 -15.677 1.00 95.38 95 TRP A CA 1
ATOM 745 C C . TRP A 1 95 ? 2.244 2.213 -14.958 1.00 95.38 95 TRP A C 1
ATOM 747 O O . TRP A 1 95 ? 1.289 1.824 -15.621 1.00 95.38 95 TRP A O 1
ATOM 757 N N . TRP A 1 96 ? 2.210 2.297 -13.626 1.00 96.12 96 TRP A N 1
ATOM 758 C CA . TRP A 1 96 ? 1.037 1.921 -12.835 1.00 96.12 96 TRP A CA 1
ATOM 759 C C . TRP A 1 96 ? -0.166 2.847 -13.065 1.00 96.12 96 TRP A C 1
ATOM 761 O O . TRP A 1 96 ? -1.306 2.394 -13.018 1.00 96.12 96 TRP A O 1
ATOM 771 N N . ALA A 1 97 ? 0.081 4.134 -13.313 1.00 95.00 97 ALA A N 1
ATOM 772 C CA . ALA A 1 97 ? -0.962 5.127 -13.567 1.00 95.00 97 ALA A CA 1
ATOM 773 C C . ALA A 1 97 ? -1.487 5.150 -15.020 1.00 95.00 97 ALA A C 1
ATOM 775 O O . ALA A 1 97 ? -2.394 5.934 -15.310 1.00 95.00 97 ALA A O 1
ATOM 776 N N . SER A 1 98 ? -0.890 4.363 -15.926 1.00 91.75 98 SER A N 1
ATOM 777 C CA . SER A 1 98 ? -1.200 4.356 -17.368 1.00 91.75 98 SER A CA 1
ATOM 778 C C . SER A 1 98 ? -2.387 3.473 -17.752 1.00 91.75 98 SER A C 1
ATOM 780 O O . SER A 1 98 ? -2.691 2.505 -17.023 1.00 91.75 98 SER A O 1
#

Sequence (98 aa):
MQGLVQAMQTQAHTQAALQAQLEAQAQVPAQDHGGPSTMERFKRMLPPSFKGESDPLLAESWKREIEKFFRAIRCADEDKVTLATYMLHERADVWWAS

Organism: Colocasia esculenta (NCBI:txid4460)

Foldseek 3Di:
DVVVVVVVVVVVVVVVVVVVVVVVVVPPPPPPPPDDDLLRQLVVVVQAADACDPDVVVVVVSVVSLVVSCVVSVPDPVCSVVNNLVRYHHPRVVVVVD

pLDDT: mean 88.79, std 12.16, range [51.97, 97.94]

Secondary structure (DSSP, 8-state):
-HHHHHHHHHHHHHHHHHHHHHHHHH-------SS--HHHHHHHT-PPPB---S-HHHHHHHHHHHHHHHHHHT--HHHHHHHHHHTB-HHHHHHHT-

Radius of gyration: 26.57 Å; chains: 1; bounding box: 76×19×51 Å